Protein AF-A0RY78-F1 (afdb_monomer)

Sequence (150 aa):
MPDPVFRQLDIDIDGGMYPTPLITYTFAGNNILDDVDRHMDADCTTTCILEFRDEDHPLIDEIYGGIRLIMYNRIEDIEMLTVRNNNLIEFDNAWSSNLDCACLDEVLPGCHLTGTVPCAPGQSICVSNAWNHMMNTYNTNQGYSSTVKP

Secondary structure (DSSP, 8-state):
-PPPPEEEEHHHHH-EEEE-SS-EEEE-----EEEEEEEE-TTS-EEEEEEES----TTTHHHHHHHHHHHHS---EEEEEEEETTTEEEE---------SS-SS---TTTSS-EEEE--TT--EEE---SS----SS-S-TTS-EEEE-

pLDDT: mean 70.08, std 14.28, range [31.25, 88.06]

Nearest PDB structures (foldseek):
  8th5-assembly4_D  TM=5.187E-01  e=4.008E+00  Homo sapiens

Foldseek 3Di:
DPDAWEKEFCCQACWAWDDDPPDIFTWPHQQDFPDWDWDQDPQRKIKIKTKTQAQGERPQGVVVLVVCCVPPVHRIDIAMWICDPVQKIWGDQLDPDDPDDDPSDDDDDFFGDTDIDGHDVHQHFYQYHHRSGGGGRDPPVVVTDIDIDD

Mean predicted aligned error: 8.57 Å

Structure (mmCIF, N/CA/C/O backbone):
data_AF-A0RY78-F1
#
_entry.id   AF-A0RY78-F1
#
loop_
_atom_site.group_PDB
_atom_site.id
_atom_site.type_symbol
_atom_site.label_atom_id
_atom_site.label_alt_id
_atom_site.label_comp_id
_atom_site.label_asym_id
_atom_site.label_entity_id
_atom_site.label_seq_id
_atom_site.pdbx_PDB_ins_code
_atom_site.Cartn_x
_atom_site.Cartn_y
_atom_site.Cartn_z
_atom_site.occupancy
_atom_site.B_iso_or_equiv
_atom_site.auth_seq_id
_atom_site.auth_comp_id
_atom_site.auth_asym_id
_atom_site.auth_atom_id
_atom_site.pdbx_PDB_model_num
ATOM 1 N N . MET A 1 1 ? -17.478 -0.748 12.310 1.00 52.78 1 MET A N 1
ATOM 2 C CA . MET A 1 1 ? -17.327 0.547 11.606 1.00 52.78 1 MET A CA 1
ATOM 3 C C . MET A 1 1 ? -17.733 0.331 10.154 1.00 52.78 1 MET A C 1
ATOM 5 O O . MET A 1 1 ? -17.765 -0.830 9.771 1.00 52.78 1 MET A O 1
ATOM 9 N N . PRO A 1 2 ? -18.121 1.360 9.378 1.00 60.69 2 PRO A N 1
ATOM 10 C CA . PRO A 1 2 ? -18.230 1.187 7.930 1.00 60.69 2 PRO A CA 1
ATOM 11 C C . PRO A 1 2 ? -16.869 0.773 7.362 1.00 60.69 2 PRO A C 1
ATOM 13 O O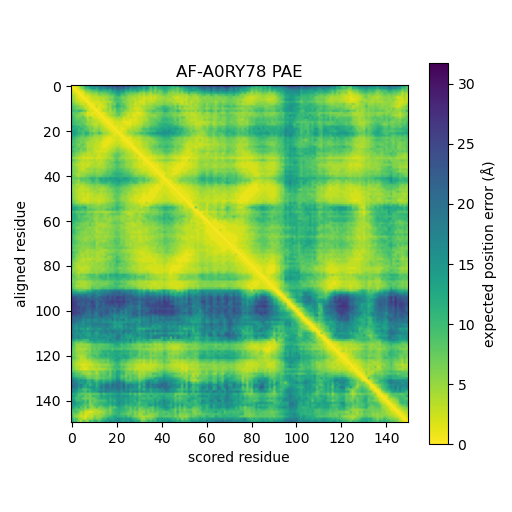 . PRO A 1 2 ? -15.840 1.215 7.883 1.00 60.69 2 PRO A O 1
ATOM 16 N N . ASP A 1 3 ? -16.882 -0.063 6.329 1.00 65.50 3 ASP A N 1
ATOM 17 C CA . ASP A 1 3 ? -15.661 -0.545 5.688 1.00 65.50 3 ASP A CA 1
ATOM 18 C C . ASP A 1 3 ? -14.868 0.637 5.105 1.00 65.50 3 ASP A C 1
ATOM 20 O O . ASP A 1 3 ? -15.465 1.547 4.509 1.00 65.50 3 ASP A O 1
ATOM 24 N N . PRO A 1 4 ? -13.539 0.683 5.304 1.00 72.06 4 PRO A N 1
ATOM 25 C CA . PRO A 1 4 ? -12.724 1.739 4.731 1.00 72.06 4 PRO A CA 1
ATOM 26 C C . PRO A 1 4 ? -12.713 1.619 3.206 1.00 72.06 4 PRO A C 1
ATOM 28 O O . PRO A 1 4 ? -12.570 0.532 2.652 1.00 72.06 4 PRO A O 1
ATOM 31 N N . VAL A 1 5 ? -12.835 2.762 2.533 1.00 81.69 5 VAL A N 1
ATOM 32 C CA . VAL A 1 5 ? -12.693 2.860 1.075 1.00 81.69 5 VAL A CA 1
ATOM 33 C C . VAL A 1 5 ? -11.224 3.064 0.741 1.00 81.69 5 VAL A C 1
ATOM 35 O O . VAL A 1 5 ? -10.604 3.975 1.295 1.00 81.69 5 VAL A O 1
ATOM 38 N N . PHE A 1 6 ? -10.688 2.290 -0.197 1.00 82.38 6 PHE A N 1
ATOM 39 C CA . PHE A 1 6 ? -9.299 2.416 -0.622 1.00 82.38 6 PHE A CA 1
ATOM 40 C C . PHE A 1 6 ? -9.164 3.374 -1.808 1.00 82.38 6 PHE A C 1
ATOM 42 O O . PHE A 1 6 ? -10.058 3.511 -2.648 1.00 82.38 6 PHE A O 1
ATOM 49 N N . ARG A 1 7 ? -8.046 4.096 -1.866 1.00 79.31 7 ARG A N 1
ATOM 50 C CA . ARG A 1 7 ? -7.691 4.968 -2.991 1.00 79.31 7 ARG A CA 1
ATOM 51 C C . ARG A 1 7 ? -6.259 4.705 -3.396 1.00 79.31 7 ARG A C 1
ATOM 53 O O . ARG A 1 7 ? -5.375 4.846 -2.562 1.00 79.31 7 ARG A O 1
ATOM 60 N N . GLN A 1 8 ? -6.051 4.387 -4.662 1.00 77.31 8 GLN A N 1
ATOM 61 C CA . GLN A 1 8 ? -4.730 4.143 -5.217 1.00 77.31 8 GLN A CA 1
AT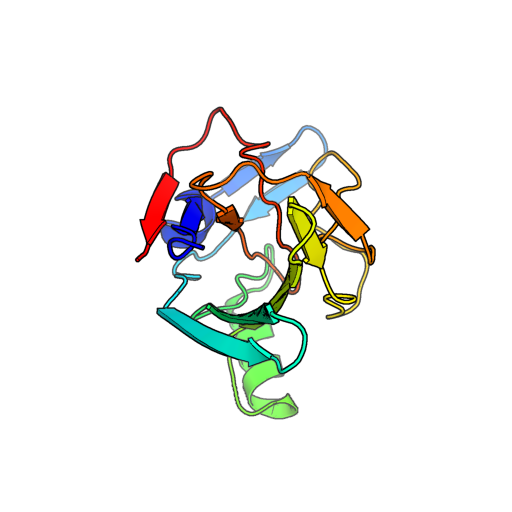OM 62 C C . GLN A 1 8 ? -4.294 5.299 -6.115 1.00 77.31 8 GLN A C 1
ATOM 64 O O . GLN A 1 8 ? -5.134 5.871 -6.807 1.00 77.31 8 GLN A O 1
ATOM 69 N N . LEU A 1 9 ? -3.010 5.658 -6.100 1.00 72.69 9 LEU A N 1
ATOM 70 C CA . LEU A 1 9 ? -2.465 6.678 -6.996 1.00 72.69 9 LEU A CA 1
ATOM 71 C C . LEU A 1 9 ? -2.365 6.158 -8.437 1.00 72.69 9 LEU A C 1
ATOM 73 O O . LEU A 1 9 ? -1.976 5.017 -8.662 1.00 72.69 9 LEU A O 1
ATOM 77 N N . ASP A 1 10 ? -2.686 7.006 -9.416 1.00 71.75 10 ASP A N 1
ATOM 78 C CA . ASP A 1 10 ? -2.717 6.582 -10.825 1.00 71.75 10 ASP A CA 1
ATOM 79 C C . ASP A 1 10 ? -1.312 6.384 -11.415 1.00 71.75 10 ASP A C 1
ATOM 81 O O . ASP A 1 10 ? -1.158 5.634 -12.367 1.00 71.75 10 ASP A O 1
ATOM 85 N N . ILE A 1 11 ? -0.274 6.991 -10.829 1.00 68.19 11 ILE A N 1
ATOM 86 C CA . ILE A 1 11 ? 1.134 6.740 -11.194 1.00 68.19 11 ILE A CA 1
ATOM 87 C C . ILE A 1 11 ? 1.494 5.252 -11.100 1.00 68.19 11 ILE A C 1
ATOM 89 O O . ILE A 1 11 ? 2.137 4.726 -12.004 1.00 68.19 11 ILE A O 1
ATOM 93 N N . ASP A 1 12 ? 1.018 4.579 -10.055 1.00 68.88 12 ASP A N 1
ATOM 94 C CA . ASP A 1 12 ? 1.268 3.153 -9.817 1.00 68.88 12 ASP A CA 1
ATOM 95 C C . ASP A 1 12 ? 0.482 2.276 -10.812 1.00 68.88 12 ASP A C 1
ATOM 97 O O . ASP A 1 12 ? 0.794 1.116 -11.050 1.00 68.88 12 ASP A O 1
ATOM 101 N N . ILE A 1 13 ? -0.585 2.822 -11.400 1.00 71.88 13 ILE A N 1
ATOM 102 C CA . ILE A 1 13 ? -1.450 2.109 -12.344 1.00 71.88 13 ILE A CA 1
ATOM 103 C C . ILE A 1 13 ? -0.953 2.309 -13.776 1.00 71.88 13 ILE A C 1
ATOM 105 O O . ILE A 1 13 ? -0.867 1.350 -14.539 1.00 71.88 13 ILE A O 1
ATOM 109 N N . ASP A 1 14 ? -0.637 3.547 -14.139 1.00 76.56 14 ASP A N 1
ATOM 110 C CA . ASP A 1 14 ? -0.357 3.955 -15.514 1.00 76.56 14 ASP A CA 1
ATOM 111 C C . ASP A 1 14 ? 1.134 3.845 -15.871 1.00 76.56 14 ASP A C 1
ATOM 113 O O . ASP A 1 14 ? 1.477 3.762 -17.055 1.00 76.56 14 ASP A O 1
ATOM 117 N N . GLY A 1 15 ? 2.018 3.834 -14.867 1.00 76.06 15 GLY A N 1
ATOM 118 C CA . GLY A 1 15 ? 3.464 3.827 -15.055 1.00 76.06 15 GLY A CA 1
ATOM 119 C C . GLY A 1 15 ? 3.997 5.118 -15.684 1.00 76.06 15 GLY A C 1
ATOM 120 O O . GLY A 1 15 ? 3.282 6.094 -15.921 1.00 76.06 15 GLY A O 1
ATOM 121 N N . GLY A 1 16 ? 5.297 5.136 -15.979 1.00 76.69 16 GLY A N 1
ATOM 122 C CA . GLY A 1 16 ? 5.952 6.255 -16.657 1.00 76.69 16 GLY A CA 1
ATOM 123 C C . GLY A 1 16 ? 7.183 6.793 -15.938 1.00 76.69 16 GLY A C 1
ATOM 124 O O . GLY A 1 16 ? 7.751 6.153 -15.057 1.00 76.69 16 GLY A O 1
ATOM 125 N N . MET A 1 17 ? 7.627 7.978 -16.365 1.00 77.75 17 MET A N 1
ATOM 126 C CA . MET A 1 17 ? 8.833 8.631 -15.852 1.00 77.75 17 MET A CA 1
ATOM 127 C C . MET A 1 17 ? 8.493 9.765 -14.891 1.00 77.75 17 MET A C 1
ATOM 129 O O . MET A 1 17 ? 7.782 10.704 -15.255 1.00 77.75 17 MET A O 1
ATOM 133 N N . TYR A 1 18 ? 9.099 9.726 -13.708 1.00 71.88 18 TYR A N 1
ATOM 134 C CA . TYR A 1 18 ? 8.843 10.665 -12.622 1.00 71.88 18 TYR A CA 1
ATOM 135 C C . TYR A 1 18 ? 10.159 11.295 -12.165 1.00 71.88 18 TYR A C 1
ATOM 137 O O . TYR A 1 18 ? 10.916 10.695 -11.394 1.00 71.88 18 TYR A O 1
ATOM 145 N N . PRO A 1 19 ? 10.490 12.487 -12.691 1.00 68.50 19 PRO A N 1
ATOM 146 C CA . PRO A 1 19 ? 11.720 13.174 -12.340 1.00 68.50 19 PRO A CA 1
ATOM 147 C C . PRO A 1 19 ? 11.616 13.806 -10.948 1.00 68.50 19 PRO A C 1
ATOM 149 O O . PRO A 1 19 ? 10.699 14.578 -10.672 1.00 68.50 19 PRO A O 1
ATOM 152 N N . THR A 1 20 ? 12.606 13.542 -10.100 1.00 65.25 20 THR A N 1
ATOM 153 C CA . THR A 1 20 ? 12.883 14.298 -8.872 1.00 65.25 20 THR A CA 1
ATOM 154 C C . THR A 1 20 ? 14.144 15.148 -9.069 1.00 65.25 20 THR A C 1
ATOM 156 O O . THR A 1 20 ? 14.842 15.006 -10.079 1.00 65.25 20 THR A O 1
ATOM 159 N N . PRO A 1 21 ? 14.496 16.041 -8.126 1.00 66.19 21 PRO A N 1
ATOM 160 C CA . PRO A 1 21 ? 15.732 16.820 -8.219 1.00 66.19 21 PRO A CA 1
ATOM 161 C C . PRO A 1 21 ? 17.024 15.984 -8.281 1.00 66.19 21 PRO A C 1
ATOM 163 O O . PRO A 1 21 ? 18.065 16.522 -8.658 1.00 66.19 21 PRO A O 1
ATOM 166 N N . LEU A 1 22 ? 16.980 14.704 -7.892 1.00 64.00 22 LEU A N 1
ATOM 167 C CA . LEU A 1 22 ? 18.159 13.842 -7.743 1.00 64.00 22 LEU A CA 1
ATOM 168 C C . LEU A 1 22 ? 18.216 12.696 -8.762 1.00 64.00 22 LEU A C 1
ATOM 170 O O . LEU A 1 22 ? 19.308 12.303 -9.169 1.00 64.00 22 LEU A O 1
ATOM 174 N N . ILE A 1 23 ? 17.069 12.154 -9.172 1.00 69.12 23 ILE A N 1
ATOM 175 C CA . ILE A 1 23 ? 16.977 10.977 -10.046 1.00 69.12 23 ILE A CA 1
ATOM 176 C C . ILE A 1 23 ? 15.657 11.002 -10.825 1.00 69.12 23 ILE A C 1
ATOM 178 O O . ILE A 1 23 ? 14.719 11.706 -10.467 1.00 69.12 23 ILE A O 1
ATOM 182 N N . THR A 1 24 ? 15.577 10.260 -11.926 1.00 74.75 24 THR A N 1
ATOM 183 C CA . THR A 1 24 ? 14.309 9.990 -12.615 1.00 74.75 24 THR A CA 1
ATOM 184 C C . THR A 1 24 ? 13.920 8.543 -12.374 1.00 74.75 24 THR A C 1
ATOM 186 O O . THR A 1 24 ? 14.661 7.644 -12.765 1.00 74.75 24 THR A O 1
ATOM 189 N N . TYR A 1 25 ? 12.773 8.335 -11.734 1.00 71.56 25 TYR A N 1
ATOM 190 C CA . TYR A 1 25 ? 12.197 7.007 -11.539 1.00 71.56 25 TYR A CA 1
ATOM 191 C C . TYR A 1 25 ? 11.402 6.601 -12.772 1.00 71.56 25 TYR A C 1
ATOM 193 O O . TYR A 1 25 ? 10.793 7.458 -13.415 1.00 71.56 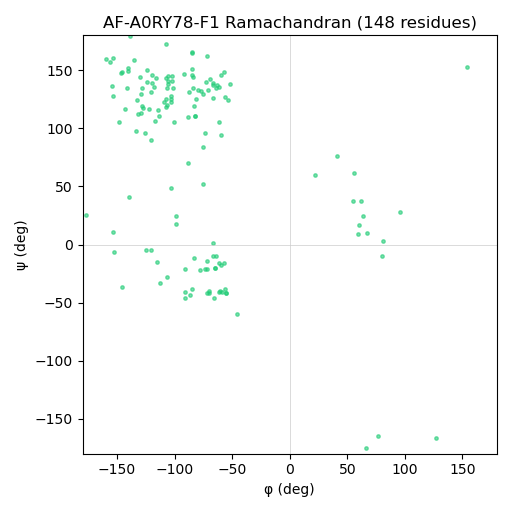25 TYR A O 1
ATOM 201 N N . THR A 1 26 ? 11.436 5.316 -13.119 1.00 75.19 26 THR A N 1
ATOM 202 C CA . THR A 1 26 ? 10.671 4.765 -14.240 1.00 75.19 26 THR A CA 1
ATOM 203 C C . THR A 1 26 ? 9.897 3.543 -13.776 1.00 75.19 26 THR A C 1
ATOM 205 O O . THR A 1 26 ? 10.502 2.528 -13.456 1.00 75.19 26 THR A O 1
ATOM 208 N N . PHE A 1 27 ? 8.574 3.642 -13.766 1.00 75.94 27 PHE A N 1
ATOM 209 C CA . PHE A 1 27 ? 7.680 2.538 -13.414 1.00 75.94 27 PHE A CA 1
ATOM 210 C C . PHE A 1 27 ? 7.080 1.938 -14.683 1.00 75.94 27 PHE A C 1
ATOM 212 O O . PHE A 1 27 ? 6.820 2.672 -15.647 1.00 75.94 27 PHE A O 1
ATOM 219 N N . ALA A 1 28 ? 6.873 0.624 -14.694 1.00 78.44 28 ALA A N 1
ATOM 220 C CA . ALA A 1 28 ? 6.181 -0.045 -15.790 1.00 78.44 28 ALA A CA 1
ATOM 221 C C . ALA A 1 28 ? 4.661 0.152 -15.688 1.00 78.44 28 ALA A C 1
ATOM 223 O O . ALA A 1 28 ? 3.967 0.099 -16.709 1.00 78.44 28 ALA A O 1
ATOM 224 N N . GLY A 1 29 ? 4.173 0.453 -14.482 1.00 76.88 29 GLY A N 1
ATOM 225 C CA . GLY A 1 29 ? 2.762 0.545 -14.160 1.00 76.88 29 GLY A CA 1
ATOM 226 C C . GLY A 1 29 ? 2.151 -0.842 -14.015 1.00 76.88 29 GLY A C 1
ATOM 227 O O . GLY A 1 29 ? 2.826 -1.865 -14.003 1.00 76.88 29 GLY A O 1
ATOM 228 N N . ASN A 1 30 ? 0.822 -0.893 -14.028 1.00 77.25 30 ASN A N 1
ATOM 229 C CA . ASN A 1 30 ? 0.026 -2.099 -13.792 1.00 77.25 30 ASN A CA 1
ATOM 230 C C . ASN A 1 30 ? 0.106 -2.658 -12.369 1.00 77.25 30 ASN A C 1
ATOM 232 O O . ASN A 1 30 ? -0.488 -3.715 -12.129 1.00 77.25 30 ASN A O 1
ATOM 236 N N . ASN A 1 31 ? 0.700 -1.939 -11.413 1.00 80.62 31 ASN A N 1
ATOM 237 C CA . ASN A 1 31 ? 0.698 -2.321 -10.007 1.00 80.62 31 ASN A CA 1
ATOM 238 C C . ASN A 1 31 ? -0.656 -2.071 -9.330 1.00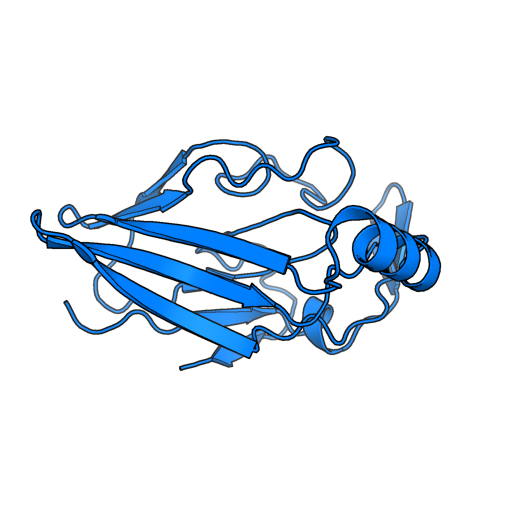 80.62 31 ASN A C 1
ATOM 240 O O . ASN A 1 31 ? -0.783 -1.390 -8.321 1.00 80.62 31 ASN A O 1
ATOM 244 N N . ILE A 1 32 ? -1.726 -2.579 -9.928 1.00 84.88 32 ILE A N 1
ATOM 245 C CA . ILE A 1 32 ? -3.106 -2.350 -9.515 1.00 84.88 32 ILE A CA 1
ATOM 246 C C . ILE A 1 32 ? -3.368 -3.088 -8.201 1.00 84.88 32 ILE A C 1
ATOM 248 O O . ILE A 1 32 ? -3.100 -4.283 -8.118 1.00 84.88 32 ILE A O 1
ATOM 252 N N . LEU A 1 33 ? -3.990 -2.413 -7.228 1.00 85.31 33 LEU A N 1
ATOM 253 C CA . LEU A 1 33 ? -4.639 -3.071 -6.093 1.00 85.31 33 LEU A CA 1
ATOM 254 C C . LEU A 1 33 ? -5.756 -3.972 -6.632 1.00 85.31 33 LEU A C 1
ATOM 256 O O . LEU A 1 33 ? -6.793 -3.474 -7.102 1.00 85.31 33 LEU A O 1
ATOM 260 N N . ASP A 1 34 ? -5.495 -5.275 -6.623 1.00 85.94 34 ASP A N 1
ATOM 261 C CA . ASP A 1 34 ? -6.354 -6.303 -7.204 1.00 85.94 34 ASP A CA 1
ATOM 262 C C . ASP A 1 34 ? -7.345 -6.845 -6.186 1.00 85.94 34 ASP A C 1
ATOM 264 O O . ASP A 1 34 ? -8.520 -7.020 -6.512 1.00 85.94 34 ASP A O 1
ATOM 268 N N . ASP A 1 35 ? -6.880 -7.057 -4.953 1.00 85.56 35 ASP A N 1
ATOM 269 C CA . ASP A 1 35 ? -7.702 -7.597 -3.878 1.00 85.56 35 ASP A CA 1
ATOM 270 C C . ASP A 1 35 ? -7.431 -6.924 -2.530 1.00 85.56 35 ASP A C 1
ATOM 272 O O . ASP A 1 35 ? -6.341 -6.418 -2.245 1.00 85.56 35 ASP A O 1
ATOM 276 N N . VAL A 1 36 ? -8.470 -6.919 -1.697 1.00 87.62 36 VAL A N 1
ATOM 277 C CA . VAL A 1 36 ? -8.404 -6.503 -0.299 1.00 87.62 36 VAL A CA 1
ATOM 278 C C . VAL A 1 36 ? -9.143 -7.536 0.544 1.00 87.62 36 VAL A C 1
ATOM 280 O O . VAL A 1 36 ? -10.369 -7.472 0.701 1.00 87.62 36 VAL A O 1
ATOM 283 N N . ASP A 1 37 ? -8.390 -8.453 1.140 1.00 87.50 37 ASP A N 1
ATOM 284 C CA . ASP A 1 37 ? -8.921 -9.431 2.082 1.00 87.50 37 ASP A CA 1
ATOM 285 C C . ASP A 1 37 ? -9.000 -8.822 3.488 1.00 87.50 37 ASP A C 1
ATOM 287 O O . ASP A 1 37 ? -8.096 -8.120 3.944 1.00 87.50 37 ASP A O 1
ATOM 291 N N . ARG A 1 38 ? -10.122 -9.037 4.174 1.00 87.25 38 ARG A N 1
ATOM 292 C CA . ARG A 1 38 ? -10.469 -8.337 5.418 1.00 87.25 38 ARG A CA 1
ATOM 293 C C . ARG A 1 38 ? -10.827 -9.344 6.497 1.00 87.25 38 ARG A C 1
ATOM 295 O O . ARG A 1 38 ? -11.827 -10.054 6.397 1.00 87.25 38 ARG A O 1
ATOM 302 N N . HIS A 1 39 ? -10.066 -9.320 7.582 1.00 88.06 39 HIS A N 1
ATOM 303 C CA . HIS A 1 39 ? -10.250 -10.193 8.735 1.00 88.06 39 HIS A CA 1
ATOM 304 C C . HIS A 1 39 ? -10.641 -9.357 9.943 1.00 88.06 39 HIS A C 1
ATOM 306 O O . HIS A 1 39 ? -9.879 -8.508 10.393 1.00 88.06 39 HIS A O 1
ATOM 312 N N . MET A 1 40 ? -11.853 -9.569 10.460 1.00 87.62 40 MET A N 1
ATOM 313 C CA . MET A 1 40 ? -12.264 -8.955 11.722 1.00 87.62 40 MET A CA 1
ATOM 314 C C . MET A 1 40 ? -11.751 -9.799 12.888 1.00 87.62 40 MET A C 1
ATOM 316 O O . MET A 1 40 ? -12.142 -10.960 13.039 1.00 87.62 40 MET A O 1
ATOM 320 N N . ASP A 1 41 ? -10.922 -9.196 13.730 1.00 85.75 41 ASP A N 1
ATOM 321 C CA . ASP A 1 41 ? -10.325 -9.860 14.883 1.00 85.75 41 ASP A CA 1
ATOM 322 C C . ASP A 1 41 ? -11.247 -9.836 16.109 1.00 85.75 41 ASP A C 1
ATOM 324 O O . ASP A 1 41 ? -12.222 -9.081 16.208 1.00 85.75 41 ASP A O 1
ATOM 328 N N . ALA A 1 42 ? -10.917 -10.675 17.094 1.00 84.56 42 ALA A N 1
ATOM 329 C CA . ALA A 1 42 ? -11.705 -10.849 18.314 1.00 84.56 42 ALA A CA 1
ATOM 330 C C . ALA A 1 42 ? -11.776 -9.591 19.209 1.00 84.56 42 ALA A C 1
ATOM 332 O O . ALA A 1 42 ? -12.675 -9.484 20.043 1.00 84.56 42 ALA A O 1
ATOM 333 N N . ASP A 1 43 ? -10.852 -8.644 19.052 1.00 85.56 43 ASP A N 1
ATOM 334 C CA . ASP A 1 43 ? -10.763 -7.379 19.792 1.00 85.56 43 ASP A CA 1
ATOM 335 C C . ASP A 1 43 ? -11.349 -6.177 19.021 1.00 85.56 43 ASP A C 1
ATOM 337 O O . ASP A 1 43 ? -11.139 -5.012 19.387 1.00 85.56 43 ASP A O 1
ATOM 341 N N . CYS A 1 44 ? -12.164 -6.459 17.998 1.00 82.50 44 CYS A N 1
ATOM 342 C CA . CYS A 1 44 ? -12.790 -5.470 17.123 1.00 82.50 44 CYS A CA 1
ATOM 343 C C . CYS A 1 44 ? -11.780 -4.647 16.307 1.00 82.50 44 CYS A C 1
ATOM 345 O O . CYS A 1 44 ? -12.105 -3.520 15.916 1.00 82.50 44 CYS A O 1
ATOM 347 N N . THR A 1 45 ? -10.578 -5.174 16.057 1.00 87.00 45 THR A N 1
ATOM 348 C CA . THR A 1 45 ? -9.715 -4.673 14.984 1.00 87.00 45 THR A CA 1
ATOM 349 C C . THR A 1 45 ? -10.080 -5.314 13.652 1.00 87.00 45 THR A C 1
ATOM 351 O O . THR A 1 45 ? -10.875 -6.255 13.574 1.00 87.00 45 THR A O 1
ATOM 354 N N . THR A 1 46 ? -9.578 -4.733 12.571 1.00 87.44 46 THR A N 1
ATOM 355 C CA . THR A 1 46 ? -9.716 -5.304 11.234 1.00 87.44 46 THR A CA 1
ATOM 356 C C . THR A 1 46 ? -8.362 -5.302 10.561 1.00 87.44 46 THR A C 1
ATOM 358 O O . THR A 1 46 ? -7.840 -4.228 10.258 1.00 87.44 46 THR A O 1
ATOM 361 N N . THR A 1 47 ? -7.806 -6.484 10.326 1.00 86.88 47 THR A N 1
ATOM 362 C CA . THR A 1 47 ? -6.629 -6.651 9.479 1.00 86.88 47 THR A CA 1
ATOM 363 C C . THR A 1 47 ? -7.065 -6.663 8.021 1.00 86.88 47 THR A C 1
ATOM 365 O O . THR A 1 47 ? -7.926 -7.446 7.620 1.00 86.88 47 THR A O 1
ATOM 368 N N . CYS A 1 48 ? -6.468 -5.783 7.229 1.00 85.56 48 CYS A N 1
ATOM 369 C CA . CYS A 1 48 ? -6.632 -5.734 5.787 1.00 85.56 48 CYS A CA 1
ATOM 370 C C . CYS A 1 48 ? -5.341 -6.244 5.147 1.00 85.56 48 CYS A C 1
ATOM 372 O O . CYS A 1 48 ? -4.271 -5.702 5.426 1.00 85.56 48 CYS A O 1
ATOM 374 N N . ILE A 1 49 ? -5.457 -7.253 4.291 1.00 85.12 49 ILE A N 1
ATOM 375 C CA . ILE A 1 49 ? -4.391 -7.754 3.426 1.00 85.12 49 ILE A CA 1
ATOM 376 C C . ILE A 1 49 ? -4.673 -7.214 2.029 1.00 85.12 49 ILE A C 1
ATOM 378 O O . ILE A 1 49 ? -5.761 -7.408 1.496 1.00 85.12 49 ILE A O 1
ATOM 382 N N . LEU A 1 50 ? -3.718 -6.487 1.473 1.00 83.12 50 LEU A N 1
ATOM 383 C CA . LEU A 1 50 ? -3.816 -5.810 0.193 1.00 83.12 50 LEU A CA 1
ATOM 384 C C . LEU A 1 50 ? -2.912 -6.536 -0.791 1.00 83.12 50 LEU A C 1
ATOM 386 O O . LEU A 1 50 ? -1.714 -6.652 -0.543 1.00 83.12 50 LEU A O 1
ATOM 390 N N . GLU A 1 51 ? -3.485 -7.009 -1.890 1.00 84.19 51 GLU A N 1
ATOM 391 C CA . GLU A 1 51 ? -2.741 -7.659 -2.963 1.00 84.19 51 GLU A CA 1
ATOM 392 C C . GLU A 1 51 ? -2.659 -6.722 -4.162 1.00 84.19 51 GLU A C 1
ATOM 394 O O . GLU A 1 51 ? -3.678 -6.304 -4.723 1.00 84.19 51 GLU A O 1
ATOM 399 N N . PHE A 1 52 ? -1.435 -6.387 -4.547 1.00 83.69 52 PHE A N 1
ATOM 400 C CA . PHE A 1 52 ? -1.156 -5.615 -5.739 1.00 83.69 52 PHE A CA 1
ATOM 401 C C . PHE A 1 52 ? -0.585 -6.519 -6.829 1.00 83.69 52 PHE A C 1
ATOM 403 O O . PHE A 1 52 ? 0.242 -7.385 -6.554 1.00 83.69 52 PHE A O 1
ATOM 410 N N . ARG A 1 53 ? -1.029 -6.327 -8.075 1.00 84.75 53 ARG A N 1
ATOM 411 C CA . ARG A 1 53 ? -0.693 -7.220 -9.200 1.00 84.75 53 ARG A CA 1
ATOM 412 C C . ARG A 1 53 ? 0.779 -7.256 -9.581 1.00 84.75 53 ARG A C 1
ATOM 414 O O . ARG A 1 53 ? 1.193 -8.190 -10.263 1.00 84.75 53 ARG A O 1
ATOM 421 N N . ASP A 1 54 ? 1.530 -6.240 -9.196 1.00 75.81 54 ASP A N 1
ATOM 422 C CA . ASP A 1 54 ? 2.93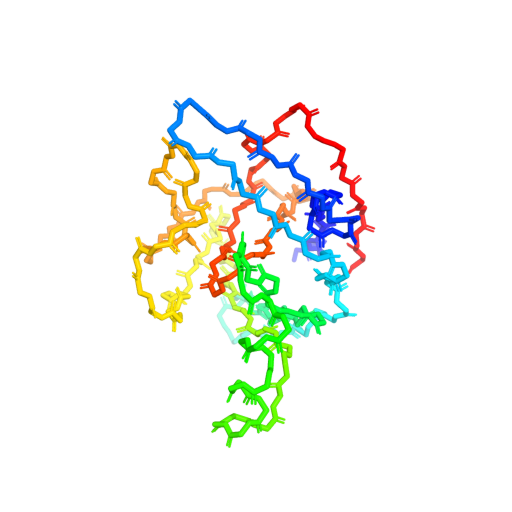9 -6.124 -9.518 1.00 75.81 54 ASP A CA 1
ATOM 423 C C . ASP A 1 54 ? 3.696 -5.606 -8.297 1.00 75.81 54 ASP A C 1
ATOM 425 O O . ASP A 1 54 ? 3.129 -5.366 -7.232 1.00 75.81 54 ASP A O 1
ATOM 429 N N . GLU A 1 55 ? 4.998 -5.455 -8.437 1.00 69.31 55 GLU A N 1
ATOM 430 C CA . GLU A 1 55 ? 5.812 -4.738 -7.479 1.00 69.31 55 GLU A CA 1
ATOM 431 C C . GLU A 1 55 ? 6.435 -3.475 -8.094 1.00 69.31 55 GLU A C 1
ATOM 433 O O . GLU A 1 55 ? 6.772 -2.565 -7.349 1.00 69.31 55 GLU A O 1
ATOM 438 N N . ASP A 1 56 ? 6.449 -3.316 -9.422 1.00 71.50 56 ASP A N 1
ATOM 439 C CA . ASP A 1 56 ? 6.766 -2.048 -10.100 1.00 71.50 56 ASP A CA 1
ATOM 440 C C . ASP A 1 56 ? 8.143 -1.476 -9.694 1.00 71.50 56 ASP A C 1
ATOM 442 O O . ASP A 1 56 ? 8.285 -0.385 -9.124 1.00 71.50 56 ASP A O 1
ATOM 446 N N . HIS A 1 57 ? 9.211 -2.231 -9.970 1.00 74.06 57 HIS A N 1
ATOM 447 C CA . HIS A 1 57 ? 10.563 -1.800 -9.614 1.00 74.06 57 HIS A CA 1
ATOM 448 C C . HIS A 1 57 ? 10.970 -0.565 -10.444 1.00 74.06 57 HIS A C 1
ATOM 450 O O . HIS A 1 57 ? 11.070 -0.656 -11.669 1.00 74.06 57 HIS A O 1
ATOM 456 N N . PRO A 1 58 ? 11.397 0.561 -9.833 1.00 66.50 58 PRO A N 1
ATOM 457 C CA . PRO A 1 58 ? 11.578 1.859 -10.499 1.00 66.50 58 PRO A CA 1
ATOM 458 C C . PRO A 1 58 ? 12.699 1.945 -11.548 1.00 66.50 58 PRO A C 1
ATOM 460 O O . PRO A 1 58 ? 12.997 3.034 -12.048 1.00 66.50 58 PRO A O 1
ATOM 463 N N . LEU A 1 59 ? 13.412 0.846 -11.799 1.00 67.75 59 LEU A N 1
ATOM 464 C CA . LEU A 1 59 ? 14.636 0.825 -12.603 1.00 67.75 59 LEU A CA 1
ATOM 465 C C . LEU A 1 59 ? 14.792 -0.465 -13.412 1.00 67.75 59 LEU A C 1
ATOM 467 O O . LEU A 1 59 ? 15.323 -0.416 -14.520 1.00 67.75 59 LEU A O 1
ATOM 471 N N . ILE A 1 60 ? 14.389 -1.615 -12.862 1.00 74.12 60 ILE A N 1
ATOM 472 C CA . ILE A 1 60 ? 14.618 -2.937 -13.467 1.00 74.12 60 ILE A CA 1
ATOM 473 C C . ILE A 1 60 ? 13.404 -3.865 -13.323 1.00 74.12 60 ILE A C 1
ATOM 475 O O . ILE A 1 60 ? 13.570 -5.054 -13.064 1.00 74.12 60 ILE A O 1
ATOM 479 N N . ASP A 1 61 ? 12.204 -3.322 -13.505 1.00 73.31 61 ASP A N 1
ATOM 480 C CA . ASP A 1 61 ? 10.926 -4.005 -13.276 1.00 73.31 61 ASP A CA 1
ATOM 481 C C . ASP A 1 61 ? 10.833 -5.425 -13.855 1.00 73.31 61 ASP A C 1
ATOM 483 O O . ASP A 1 61 ? 10.779 -6.400 -13.106 1.00 73.31 61 ASP A O 1
ATOM 487 N N . GLU A 1 62 ? 10.991 -5.579 -15.173 1.00 77.38 62 GLU A N 1
ATOM 488 C CA . GLU A 1 62 ? 10.917 -6.896 -15.825 1.00 77.38 62 GLU A CA 1
ATOM 489 C C . GLU A 1 62 ? 11.917 -7.918 -15.249 1.00 77.38 62 GLU A C 1
ATOM 491 O O . GLU A 1 62 ? 11.618 -9.109 -15.108 1.00 77.38 62 GLU A O 1
ATOM 496 N N . ILE A 1 63 ? 13.132 -7.465 -14.916 1.00 81.81 63 ILE A N 1
ATOM 497 C CA . ILE A 1 63 ? 14.176 -8.332 -14.353 1.00 81.81 63 ILE A CA 1
ATOM 498 C C . ILE A 1 63 ? 13.793 -8.731 -12.929 1.00 81.81 63 ILE A C 1
ATOM 500 O O . ILE A 1 63 ? 13.973 -9.888 -12.538 1.00 81.81 63 ILE A O 1
ATOM 504 N N . TYR A 1 64 ? 13.271 -7.785 -12.154 1.00 77.12 64 TYR A N 1
ATOM 505 C CA . TYR A 1 64 ? 12.914 -8.008 -10.767 1.00 77.12 64 TYR A CA 1
ATOM 506 C C . TYR A 1 64 ? 11.692 -8.921 -10.621 1.00 77.12 64 TYR A C 1
ATOM 508 O O . TYR A 1 64 ? 11.739 -9.860 -9.822 1.00 77.12 64 TYR A O 1
ATOM 516 N N . GLY A 1 65 ? 10.674 -8.766 -11.472 1.00 77.06 65 GLY A 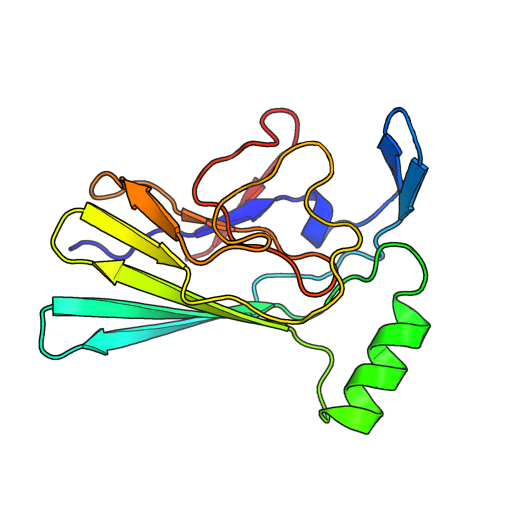N 1
ATOM 517 C CA . GLY A 1 65 ? 9.557 -9.710 -11.564 1.00 77.06 65 GLY A CA 1
ATOM 518 C C . GLY A 1 65 ? 10.035 -11.146 -11.820 1.00 77.06 65 GLY A C 1
ATOM 519 O O . GLY A 1 65 ? 9.611 -12.087 -11.147 1.00 77.06 65 GLY A O 1
ATOM 520 N N . GLY A 1 66 ? 11.023 -11.328 -12.706 1.00 80.62 66 GLY A N 1
ATOM 521 C CA . GLY A 1 66 ? 11.663 -12.629 -12.930 1.00 80.62 66 GLY A CA 1
ATOM 522 C C . GLY A 1 66 ? 12.351 -13.206 -11.683 1.00 80.62 66 GLY A C 1
ATOM 523 O O . GLY A 1 66 ? 12.252 -14.407 -11.417 1.00 80.62 66 GLY A O 1
ATOM 524 N N . ILE A 1 67 ? 13.020 -12.365 -10.888 1.00 81.00 67 ILE A N 1
ATOM 525 C CA . ILE A 1 67 ? 13.645 -12.771 -9.619 1.00 81.00 67 ILE A CA 1
ATOM 526 C C . ILE A 1 67 ? 12.576 -13.195 -8.601 1.00 81.00 67 ILE A C 1
ATOM 528 O O . ILE A 1 67 ? 12.715 -14.261 -7.993 1.00 81.00 67 ILE A O 1
ATOM 532 N N . ARG A 1 68 ? 11.496 -12.415 -8.441 1.00 77.62 68 ARG A N 1
ATOM 533 C CA . ARG A 1 68 ? 10.391 -12.737 -7.519 1.00 77.62 68 ARG A CA 1
ATOM 534 C C . ARG A 1 68 ? 9.704 -14.050 -7.901 1.00 77.62 68 ARG A C 1
ATOM 536 O O . ARG A 1 68 ? 9.481 -14.884 -7.024 1.00 77.62 68 ARG A O 1
ATOM 543 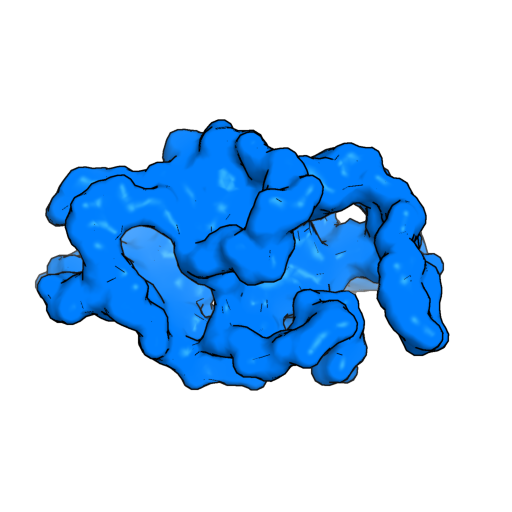N N . LEU A 1 69 ? 9.480 -14.307 -9.192 1.00 81.56 69 LEU A N 1
ATOM 544 C CA . LEU A 1 69 ? 8.935 -15.589 -9.659 1.00 81.56 69 LEU A CA 1
ATOM 545 C C . LEU A 1 69 ? 9.813 -16.775 -9.251 1.00 81.56 69 LEU A C 1
ATOM 547 O O . LEU A 1 69 ? 9.299 -17.805 -8.826 1.00 81.56 69 LEU A O 1
ATOM 551 N N . ILE A 1 70 ? 11.136 -16.640 -9.338 1.00 77.50 70 ILE A N 1
ATOM 552 C CA . ILE A 1 70 ? 12.065 -17.715 -8.962 1.00 77.50 70 ILE A CA 1
ATOM 553 C C . ILE A 1 70 ? 12.103 -17.917 -7.442 1.00 77.50 70 ILE A C 1
ATOM 555 O O . ILE A 1 70 ? 12.162 -19.054 -6.975 1.00 77.50 70 ILE A O 1
ATOM 559 N N . MET A 1 71 ? 12.106 -16.831 -6.668 1.00 76.31 71 MET A N 1
ATOM 560 C CA . MET A 1 71 ? 12.307 -16.888 -5.216 1.00 76.31 71 MET A CA 1
ATOM 561 C C . MET A 1 71 ? 11.022 -17.161 -4.432 1.00 76.31 71 MET A C 1
ATOM 563 O O . MET A 1 71 ? 11.050 -17.884 -3.438 1.00 76.31 71 MET A O 1
ATOM 567 N N . TYR A 1 72 ? 9.911 -16.580 -4.875 1.00 74.88 72 TYR A N 1
ATOM 568 C CA . TYR A 1 72 ? 8.645 -16.525 -4.144 1.00 74.88 72 TYR A CA 1
ATOM 569 C C . TYR A 1 72 ? 7.467 -17.096 -4.938 1.00 74.88 72 TYR A C 1
ATOM 571 O O . TYR A 1 72 ? 6.376 -17.210 -4.386 1.00 74.88 72 TYR A O 1
ATOM 579 N N . ASN A 1 73 ? 7.678 -17.480 -6.204 1.00 81.38 73 ASN A N 1
ATOM 580 C CA . ASN A 1 73 ? 6.633 -17.994 -7.094 1.00 81.38 73 ASN A CA 1
ATOM 581 C C . ASN A 1 73 ? 5.433 -17.036 -7.226 1.00 81.38 73 ASN A C 1
ATOM 583 O O . ASN A 1 73 ? 4.285 -17.475 -7.276 1.00 81.38 73 ASN A O 1
ATOM 587 N N . ARG A 1 74 ? 5.720 -15.731 -7.252 1.00 79.38 74 ARG A N 1
ATOM 588 C CA . ARG A 1 74 ? 4.759 -14.638 -7.447 1.00 79.38 74 ARG A CA 1
ATOM 589 C C . ARG A 1 74 ? 5.473 -13.404 -7.998 1.00 79.38 74 ARG A C 1
ATOM 591 O O . ARG A 1 74 ? 6.683 -13.289 -7.797 1.00 79.38 74 ARG A O 1
ATOM 598 N N . ILE A 1 75 ? 4.746 -12.509 -8.656 1.00 79.94 75 ILE A N 1
ATOM 599 C CA . ILE A 1 75 ? 5.211 -11.142 -8.976 1.00 79.94 75 ILE A CA 1
ATOM 600 C C . ILE A 1 75 ? 4.511 -10.105 -8.099 1.00 79.94 75 ILE A C 1
ATOM 602 O O . ILE A 1 75 ? 5.122 -9.108 -7.737 1.00 79.94 75 ILE A O 1
ATOM 606 N N . GLU A 1 76 ? 3.298 -10.435 -7.674 1.00 80.00 76 GLU A N 1
ATOM 607 C CA . GLU A 1 76 ? 2.392 -9.654 -6.854 1.00 80.00 76 GLU A CA 1
ATOM 608 C C . GLU A 1 76 ? 3.034 -9.254 -5.532 1.00 80.00 76 GLU A C 1
ATOM 610 O O . GLU A 1 76 ? 3.838 -10.004 -4.947 1.00 80.00 76 GLU A O 1
ATOM 615 N N . ASP A 1 77 ? 2.636 -8.091 -5.035 1.00 77.69 77 ASP A N 1
ATOM 616 C CA . ASP A 1 77 ? 2.980 -7.633 -3.703 1.00 77.69 77 ASP A CA 1
ATOM 617 C C . ASP A 1 77 ? 1.821 -7.800 -2.735 1.00 77.69 77 ASP A C 1
ATOM 619 O O . ASP A 1 77 ? 0.659 -7.601 -3.084 1.00 77.69 77 ASP A O 1
ATOM 623 N N . ILE A 1 78 ? 2.149 -8.200 -1.509 1.00 78.44 78 ILE A N 1
ATOM 624 C CA . ILE A 1 78 ? 1.153 -8.461 -0.474 1.00 78.44 78 ILE A CA 1
ATOM 625 C C . ILE A 1 78 ? 1.530 -7.665 0.754 1.00 78.44 78 ILE A C 1
ATOM 627 O O . ILE A 1 78 ? 2.562 -7.919 1.375 1.00 78.44 78 ILE A O 1
ATOM 631 N N . GLU A 1 79 ? 0.642 -6.758 1.116 1.00 77.00 79 GLU A N 1
ATOM 632 C CA . GLU A 1 79 ? 0.858 -5.764 2.148 1.00 77.00 79 GLU A CA 1
ATOM 633 C C . GLU A 1 79 ? -0.241 -5.866 3.212 1.00 77.00 79 GLU A C 1
ATOM 635 O O . GLU A 1 79 ? -1.363 -6.276 2.914 1.00 77.00 79 GLU A O 1
ATOM 640 N N . MET A 1 80 ? 0.048 -5.516 4.472 1.00 79.38 80 MET A N 1
ATOM 641 C CA . MET A 1 80 ? -0.959 -5.560 5.543 1.00 79.38 80 MET A CA 1
ATOM 642 C C . MET A 1 80 ? -1.055 -4.283 6.387 1.00 79.38 80 MET A C 1
ATOM 644 O O . MET A 1 80 ? -0.058 -3.635 6.704 1.00 79.38 80 MET A O 1
ATOM 648 N N . LEU A 1 81 ? -2.279 -3.952 6.800 1.00 81.19 81 LEU A N 1
ATOM 649 C CA . LEU A 1 81 ? -2.558 -2.946 7.826 1.00 81.19 81 LEU A CA 1
ATOM 650 C C . LEU A 1 81 ? -3.609 -3.452 8.803 1.00 81.19 81 LEU A C 1
ATOM 652 O O . LEU A 1 81 ? -4.426 -4.307 8.467 1.00 81.19 81 LEU A O 1
ATOM 656 N N . THR A 1 82 ? -3.639 -2.853 9.986 1.00 86.00 82 THR A N 1
ATOM 657 C CA . THR A 1 82 ? -4.631 -3.147 11.015 1.00 86.00 82 THR A CA 1
ATOM 658 C C . THR A 1 82 ? -5.377 -1.871 11.396 1.00 86.00 82 THR A C 1
ATOM 660 O O . THR A 1 82 ? -4.811 -0.915 11.929 1.00 86.00 82 THR A O 1
ATOM 663 N N . VAL A 1 83 ? -6.685 -1.838 11.139 1.00 86.38 83 VAL A N 1
ATOM 664 C CA . VAL A 1 83 ? -7.582 -0.772 11.601 1.00 86.38 83 VAL A CA 1
ATOM 665 C C . VAL A 1 83 ? -7.982 -1.071 13.041 1.00 86.38 83 VAL A C 1
ATOM 667 O O . VAL A 1 83 ? -8.730 -2.009 13.320 1.00 86.38 83 VAL A O 1
ATOM 670 N N . ARG A 1 84 ? -7.486 -0.263 13.977 1.00 86.50 84 ARG A N 1
ATOM 671 C CA . ARG A 1 84 ? -7.750 -0.408 15.407 1.00 86.50 84 ARG A CA 1
ATOM 672 C C . ARG A 1 84 ? -9.054 0.279 15.821 1.00 86.50 84 ARG A C 1
ATOM 674 O O . ARG A 1 84 ? -9.464 1.305 15.277 1.00 86.50 84 ARG A O 1
ATOM 681 N N . ASN A 1 85 ? -9.680 -0.248 16.871 1.00 83.44 85 ASN A N 1
ATOM 682 C C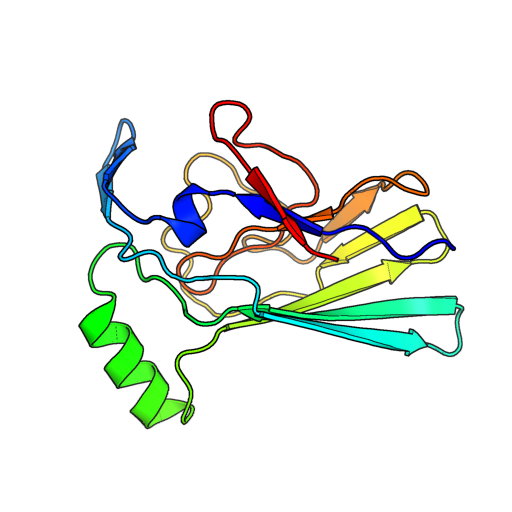A . ASN A 1 85 ? -10.946 0.256 17.421 1.00 83.44 85 ASN A CA 1
ATOM 683 C C . ASN A 1 85 ? -10.860 1.665 18.058 1.00 83.44 85 ASN A C 1
ATOM 685 O O . ASN A 1 85 ? -11.888 2.271 18.359 1.00 83.44 85 ASN A O 1
ATOM 689 N N . ASN A 1 86 ? -9.650 2.200 18.241 1.00 83.88 86 ASN A N 1
ATOM 690 C CA . ASN A 1 86 ? -9.371 3.525 18.789 1.00 83.88 86 ASN A CA 1
ATOM 691 C C . ASN A 1 86 ? -9.087 4.579 17.705 1.00 83.88 86 ASN A C 1
ATOM 693 O O . ASN A 1 86 ? -8.445 5.587 18.001 1.00 83.88 86 ASN A O 1
ATOM 697 N N . ASN A 1 87 ? -9.587 4.366 16.480 1.00 81.69 87 ASN A N 1
ATOM 698 C CA . ASN A 1 87 ? -9.414 5.273 15.340 1.00 81.69 87 ASN A CA 1
ATOM 699 C C . ASN A 1 87 ? -7.940 5.449 14.935 1.00 81.69 87 ASN A C 1
ATOM 701 O O . ASN A 1 87 ? -7.504 6.546 14.580 1.00 81.69 87 ASN A O 1
ATOM 705 N N . LEU A 1 88 ? -7.169 4.365 15.021 1.00 84.50 88 LEU A N 1
ATOM 706 C CA . LEU A 1 88 ? -5.804 4.300 14.515 1.00 84.50 88 LEU A CA 1
ATOM 707 C C . LEU A 1 88 ? -5.729 3.266 13.401 1.00 84.50 88 LEU A C 1
ATOM 709 O O . LEU A 1 88 ? -6.351 2.212 13.484 1.00 84.50 88 LEU A O 1
ATOM 713 N N . ILE A 1 89 ? -4.927 3.554 12.389 1.00 80.50 89 ILE A N 1
ATOM 714 C CA . ILE A 1 89 ? -4.450 2.555 11.441 1.00 80.50 89 ILE A CA 1
ATOM 715 C C . ILE A 1 89 ? -3.014 2.261 11.821 1.00 80.50 89 ILE A C 1
ATOM 717 O O . ILE A 1 89 ? -2.206 3.179 11.952 1.00 80.50 89 ILE A O 1
ATOM 721 N N . GLU A 1 90 ? -2.725 0.994 12.047 1.00 80.62 90 GLU A N 1
ATOM 722 C CA . GLU A 1 90 ? -1.384 0.491 12.259 1.00 80.62 90 GLU A CA 1
ATOM 723 C C . GLU A 1 90 ? -0.881 -0.169 10.988 1.00 80.62 90 GLU A C 1
ATOM 725 O O . GLU A 1 90 ? -1.585 -0.957 10.360 1.00 80.62 90 GLU A O 1
ATOM 730 N N . PHE A 1 91 ? 0.356 0.148 10.646 1.00 73.81 91 PHE A N 1
ATOM 731 C CA . PHE A 1 91 ? 1.095 -0.543 9.608 1.00 73.81 91 PHE A CA 1
ATOM 732 C C . PHE A 1 91 ? 2.034 -1.521 10.303 1.00 73.81 91 PHE A C 1
ATOM 734 O O . PHE A 1 91 ? 3.016 -1.108 10.934 1.00 73.81 91 PHE A O 1
ATOM 741 N N . ASP A 1 92 ? 1.695 -2.806 10.241 1.00 60.31 92 ASP A N 1
ATOM 742 C CA . ASP A 1 92 ? 2.483 -3.873 10.845 1.00 60.31 92 ASP A CA 1
ATOM 743 C C . ASP A 1 92 ? 3.734 -4.079 10.009 1.00 60.31 92 ASP A C 1
ATOM 745 O O . ASP A 1 92 ? 3.668 -4.764 9.001 1.00 60.31 92 ASP A O 1
ATOM 749 N N . ASN A 1 93 ? 4.843 -3.444 10.413 1.00 51.66 93 ASN A N 1
ATOM 750 C CA . ASN A 1 93 ? 6.197 -3.607 9.869 1.00 51.66 93 ASN A CA 1
ATOM 751 C C . ASN A 1 93 ? 6.219 -4.179 8.439 1.00 51.66 93 ASN A C 1
ATOM 753 O O . ASN A 1 93 ? 6.745 -5.275 8.240 1.00 51.66 93 ASN A O 1
ATOM 757 N N . ALA A 1 94 ? 5.594 -3.466 7.494 1.00 47.47 94 ALA A N 1
ATOM 758 C CA . ALA A 1 94 ? 5.582 -3.804 6.079 1.00 47.47 94 ALA A CA 1
ATOM 759 C C . ALA A 1 94 ? 7.046 -3.801 5.624 1.00 47.47 94 ALA A C 1
ATOM 761 O O . ALA A 1 94 ? 7.679 -2.757 5.464 1.00 47.47 94 ALA A O 1
ATOM 762 N N . TRP A 1 95 ? 7.645 -4.989 5.655 1.00 38.16 95 TRP A N 1
ATOM 763 C CA . TRP A 1 95 ? 9.069 -5.242 5.503 1.00 38.16 95 TRP A CA 1
ATOM 764 C C . TRP A 1 95 ? 9.227 -6.159 4.300 1.00 38.16 95 TRP A C 1
ATOM 766 O O . TRP A 1 95 ? 9.293 -7.382 4.430 1.00 38.16 95 TRP A O 1
ATOM 776 N N . SER A 1 96 ? 9.385 -5.563 3.132 1.00 34.66 96 SER A N 1
ATOM 777 C CA . SER A 1 96 ? 10.235 -6.130 2.097 1.00 34.66 96 SER A CA 1
ATOM 778 C C . SER A 1 96 ? 11.414 -5.167 1.915 1.00 34.66 96 SER A C 1
ATOM 780 O O . SER A 1 96 ? 11.315 -3.981 1.628 1.00 34.66 96 SER A O 1
ATOM 782 N N . SER A 1 97 ? 12.574 -5.648 2.341 1.00 31.25 97 SER A N 1
ATOM 783 C CA . SER A 1 97 ? 13.771 -4.871 2.649 1.00 31.25 97 SER A CA 1
ATOM 784 C C . SER A 1 97 ? 14.539 -4.418 1.405 1.00 31.25 97 SER A C 1
ATOM 786 O O . SER A 1 97 ? 14.880 -5.282 0.597 1.00 31.25 97 SER A O 1
ATOM 788 N N . ASN A 1 98 ? 14.920 -3.129 1.336 1.00 33.47 98 ASN A N 1
ATOM 789 C CA . ASN A 1 98 ? 16.306 -2.654 1.099 1.00 33.47 98 ASN A CA 1
ATOM 790 C C . ASN A 1 98 ? 16.520 -1.117 1.128 1.00 33.47 98 ASN A C 1
ATOM 792 O O . ASN A 1 98 ? 17.515 -0.651 0.591 1.00 33.47 98 ASN A O 1
ATOM 796 N N . LEU A 1 99 ? 15.689 -0.325 1.825 1.00 36.28 99 LEU A N 1
ATOM 797 C CA . LEU A 1 99 ? 15.922 1.122 2.066 1.00 36.28 99 LEU A CA 1
ATOM 798 C C . LEU A 1 99 ? 16.053 2.006 0.811 1.00 36.28 99 LEU A C 1
ATOM 800 O O . LEU A 1 99 ? 16.366 3.189 0.938 1.00 36.28 99 LEU A O 1
ATOM 804 N N . ASP A 1 100 ? 15.779 1.474 -0.372 1.00 34.09 100 ASP A N 1
ATOM 805 C CA . ASP A 1 100 ? 15.998 2.175 -1.622 1.00 34.09 100 ASP A CA 1
ATOM 806 C C . ASP A 1 100 ? 14.636 2.359 -2.312 1.00 34.09 100 ASP A C 1
ATOM 808 O O . ASP A 1 100 ? 14.061 1.435 -2.860 1.00 34.09 100 ASP A O 1
ATOM 812 N N . CYS A 1 101 ? 14.133 3.598 -2.278 1.00 44.94 101 CYS A N 1
ATOM 813 C CA . CYS A 1 101 ? 13.368 4.222 -3.371 1.00 44.94 101 CYS A CA 1
ATOM 814 C C . CYS A 1 101 ? 11.817 4.240 -3.440 1.00 44.94 101 CYS A C 1
ATOM 816 O O . CYS A 1 101 ? 11.322 4.485 -4.537 1.00 44.94 101 CYS A O 1
ATOM 818 N N . ALA A 1 102 ? 11.037 4.209 -2.349 1.00 38.22 102 ALA A N 1
ATOM 819 C CA . ALA A 1 102 ? 9.631 4.709 -2.421 1.00 38.22 102 ALA A CA 1
ATOM 820 C C . ALA A 1 102 ? 9.278 5.865 -1.475 1.00 38.22 102 ALA A C 1
ATOM 822 O O . ALA A 1 102 ? 8.218 6.482 -1.570 1.00 38.22 102 ALA A O 1
ATOM 823 N N . CYS A 1 103 ? 10.204 6.260 -0.614 1.00 44.50 103 CYS A N 1
ATOM 824 C CA . CYS A 1 103 ? 10.116 7.506 0.130 1.00 44.50 103 CYS A CA 1
ATOM 825 C C . CYS A 1 103 ? 10.754 8.624 -0.715 1.00 44.50 103 CYS A C 1
ATOM 827 O O . CYS A 1 103 ? 11.857 9.073 -0.413 1.00 44.50 103 CYS A O 1
ATOM 829 N N . LEU A 1 104 ? 10.114 9.025 -1.824 1.00 43.22 104 LEU A N 1
ATOM 830 C CA . LEU A 1 104 ? 10.762 9.908 -2.806 1.00 43.22 104 LEU A CA 1
ATOM 831 C C . LEU A 1 104 ? 11.165 11.286 -2.271 1.00 43.22 104 LEU A C 1
ATOM 833 O O . LEU A 1 104 ? 12.026 11.892 -2.894 1.00 43.22 104 LEU A O 1
ATOM 837 N N . ASP A 1 105 ? 10.648 11.724 -1.115 1.00 41.50 105 ASP A N 1
ATOM 838 C CA . ASP A 1 105 ? 11.129 12.928 -0.416 1.00 41.50 105 ASP A CA 1
ATOM 839 C C . ASP A 1 105 ? 10.929 12.922 1.126 1.00 41.50 105 ASP A C 1
ATOM 841 O O . ASP A 1 105 ? 11.421 13.828 1.802 1.00 41.50 105 ASP A O 1
ATOM 845 N N . GLU A 1 106 ? 10.247 11.933 1.734 1.00 46.22 106 GLU A N 1
ATOM 846 C CA . GLU A 1 106 ? 9.918 11.944 3.177 1.00 46.22 106 GLU A CA 1
ATOM 847 C C . GLU A 1 106 ? 9.906 10.550 3.824 1.00 46.22 106 GLU A C 1
ATOM 849 O O . GLU A 1 106 ? 9.509 9.572 3.202 1.00 46.22 106 GLU A O 1
ATOM 854 N N . VAL A 1 107 ? 10.280 10.464 5.109 1.00 50.38 107 VAL A N 1
ATOM 855 C CA . VAL A 1 107 ? 10.145 9.248 5.933 1.00 50.38 107 VAL A CA 1
ATOM 856 C C . VAL A 1 107 ? 8.718 9.167 6.477 1.00 50.38 107 VAL A C 1
ATOM 858 O O . VAL A 1 107 ? 8.349 9.949 7.354 1.00 50.38 107 VAL A O 1
ATOM 861 N N . LEU A 1 108 ? 7.927 8.209 5.990 1.00 51.91 108 LEU A N 1
ATOM 862 C CA . LEU A 1 108 ? 6.517 8.050 6.360 1.00 51.91 108 LEU A CA 1
ATOM 863 C C . LEU A 1 108 ? 6.240 6.678 7.013 1.00 51.91 108 LEU A C 1
ATOM 865 O O . LEU A 1 108 ? 6.870 5.680 6.640 1.00 51.91 108 LEU A O 1
ATOM 869 N N . PRO A 1 109 ? 5.308 6.596 7.988 1.00 48.06 109 PRO A N 1
ATOM 870 C CA . PRO A 1 109 ? 4.779 5.322 8.481 1.00 48.06 109 PRO A CA 1
ATOM 871 C C . PRO A 1 109 ? 4.290 4.450 7.323 1.00 48.06 109 PRO A C 1
ATOM 873 O O . PRO A 1 109 ? 3.685 4.981 6.398 1.00 48.06 109 PRO A O 1
ATOM 876 N N . GLY A 1 110 ? 4.575 3.147 7.363 1.00 50.31 110 GLY A N 1
ATOM 877 C CA . GLY A 1 110 ? 4.226 2.220 6.280 1.00 50.31 110 GLY A CA 1
ATOM 878 C C . GLY A 1 110 ? 5.177 2.224 5.074 1.00 50.31 110 GLY A C 1
ATOM 879 O O . GLY A 1 110 ? 5.073 1.324 4.258 1.00 50.31 110 GLY A O 1
ATOM 880 N N . CYS A 1 111 ? 6.128 3.166 4.967 1.00 49.38 111 CYS A N 1
ATOM 881 C CA . CYS A 1 111 ? 7.205 3.129 3.961 1.00 49.38 111 CYS A CA 1
ATOM 882 C C . CYS A 1 111 ? 8.411 2.314 4.466 1.00 49.38 111 CYS A C 1
ATOM 884 O O . CYS A 1 111 ? 8.948 1.494 3.739 1.00 49.38 111 CYS A O 1
ATOM 886 N N . HIS A 1 112 ? 8.818 2.497 5.733 1.00 48.38 112 HIS A N 1
ATOM 887 C CA . HIS A 1 112 ? 9.985 1.812 6.331 1.00 48.38 112 HIS A CA 1
ATOM 888 C C . HIS A 1 112 ? 9.905 1.654 7.864 1.00 48.38 112 HIS A C 1
ATOM 890 O O . HIS A 1 112 ? 10.904 1.358 8.522 1.00 48.38 112 HIS A O 1
ATOM 896 N N . LEU A 1 113 ? 8.744 1.930 8.462 1.00 48.34 113 LEU A N 1
ATOM 897 C CA . LEU A 1 113 ? 8.559 1.982 9.911 1.00 48.34 113 LEU A CA 1
ATOM 898 C C . LEU A 1 113 ? 7.208 1.380 10.285 1.00 48.34 113 LEU A C 1
ATOM 900 O O . LEU A 1 113 ? 6.186 1.769 9.710 1.00 48.34 113 LEU A O 1
ATOM 904 N N . THR A 1 114 ? 7.194 0.531 11.317 1.00 60.91 114 THR A N 1
ATOM 905 C CA . THR A 1 114 ? 5.974 0.309 12.096 1.00 60.91 114 THR A CA 1
ATOM 906 C C . THR A 1 114 ? 5.504 1.656 12.619 1.00 60.91 114 THR A C 1
ATOM 908 O O . THR A 1 114 ? 6.265 2.395 13.253 1.00 60.91 114 THR A O 1
ATOM 911 N N . GLY A 1 115 ? 4.250 1.988 12.361 1.00 66.69 115 GLY A N 1
ATOM 912 C CA . GLY A 1 115 ? 3.698 3.250 12.807 1.00 66.69 115 GLY A CA 1
ATOM 913 C C . GLY A 1 115 ? 2.189 3.221 12.847 1.00 66.69 115 GLY A C 1
ATOM 914 O O . GLY A 1 115 ? 1.539 2.394 12.211 1.00 66.69 115 GLY A O 1
ATOM 915 N N . THR A 1 116 ? 1.645 4.150 13.620 1.00 74.62 116 THR A N 1
ATOM 916 C CA . THR A 1 116 ? 0.207 4.345 13.739 1.00 74.62 116 THR A CA 1
ATOM 917 C C . THR A 1 116 ? -0.159 5.733 13.260 1.00 74.62 116 THR A C 1
ATOM 919 O O . THR A 1 116 ? 0.472 6.711 13.670 1.00 74.62 116 THR A O 1
ATOM 922 N N . VAL A 1 117 ? -1.213 5.829 12.467 1.00 75.44 117 VAL A N 1
ATOM 923 C CA . VAL A 1 117 ? -1.772 7.100 12.007 1.00 75.44 117 VAL A CA 1
ATOM 924 C C . VAL A 1 117 ? -3.219 7.231 12.478 1.00 75.44 117 VAL A C 1
ATOM 926 O O . VAL A 1 117 ? -3.962 6.247 12.444 1.00 75.44 117 VAL A O 1
ATOM 929 N N . PRO A 1 118 ? -3.654 8.416 12.939 1.00 79.19 118 PRO A N 1
ATOM 930 C CA . PRO A 1 118 ? -5.063 8.650 13.225 1.00 79.19 118 PRO A CA 1
ATOM 931 C C . PRO A 1 118 ? -5.910 8.538 11.955 1.00 79.19 118 PRO A C 1
ATOM 933 O O . PRO A 1 118 ? -5.553 9.103 10.920 1.00 79.19 118 PRO A O 1
ATOM 936 N N . CYS A 1 119 ? -7.063 7.883 12.051 1.00 76.75 119 CYS A N 1
ATOM 937 C CA . CYS A 1 119 ? -8.058 7.827 10.985 1.00 76.75 119 CYS A CA 1
ATOM 938 C C . CYS A 1 119 ? -9.415 8.331 11.486 1.00 76.75 119 CYS A C 1
ATOM 940 O O . CYS A 1 119 ? -9.821 8.062 12.613 1.00 76.75 119 CYS A O 1
ATOM 942 N N . ALA A 1 120 ? -10.142 9.091 10.670 1.00 75.38 120 ALA A N 1
ATOM 943 C CA . ALA A 1 120 ? -11.535 9.409 10.976 1.00 75.38 120 ALA A CA 1
ATOM 944 C C . ALA A 1 120 ? -12.461 8.284 10.471 1.00 75.38 120 ALA A C 1
ATOM 946 O O . ALA A 1 120 ? -12.201 7.722 9.403 1.00 75.38 120 ALA A O 1
ATOM 947 N N . PRO A 1 121 ? -13.575 7.971 11.161 1.00 71.88 121 PRO A N 1
ATOM 948 C CA . PRO A 1 121 ? -14.57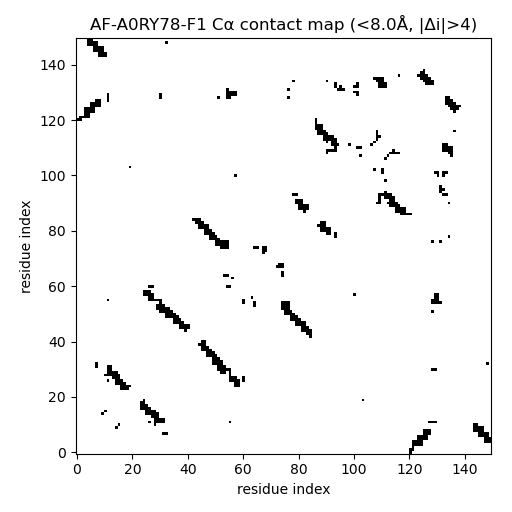2 7.047 10.630 1.00 71.88 121 PRO A CA 1
ATOM 949 C C . PRO A 1 121 ? -15.043 7.475 9.231 1.00 71.88 121 PRO A C 1
ATOM 951 O O . PRO A 1 121 ? -15.509 8.599 9.046 1.00 71.88 121 PRO A O 1
ATOM 954 N N . GLY A 1 122 ? -14.920 6.579 8.248 1.00 72.31 122 GLY A N 1
ATOM 955 C CA . GLY A 1 122 ? -15.280 6.844 6.849 1.00 72.31 122 GLY A CA 1
ATOM 956 C C . GLY A 1 122 ? -14.224 7.599 6.029 1.00 72.31 122 GLY A C 1
ATOM 957 O O . GLY A 1 122 ? -14.471 7.896 4.861 1.00 72.31 122 GLY A O 1
ATOM 958 N N . GLN A 1 123 ? -13.054 7.905 6.600 1.00 77.44 123 GLN A N 1
ATOM 959 C CA . GLN A 1 123 ? -11.911 8.397 5.833 1.00 77.44 123 GLN A CA 1
ATOM 960 C C . GLN A 1 123 ? -11.437 7.313 4.857 1.00 77.44 123 GLN A C 1
ATOM 962 O O . GLN A 1 123 ? -11.304 6.149 5.233 1.00 77.44 123 GLN A O 1
ATOM 967 N N . SER A 1 124 ? -11.170 7.697 3.607 1.00 77.69 124 SER A N 1
ATOM 968 C CA . SER A 1 124 ? -10.524 6.791 2.657 1.00 77.69 124 SER A CA 1
ATOM 969 C C . SER A 1 124 ? -9.088 6.501 3.087 1.00 77.69 124 SER A C 1
ATOM 971 O O . SER A 1 124 ? -8.364 7.413 3.486 1.00 77.69 124 SER A O 1
ATOM 973 N N . ILE A 1 125 ? -8.671 5.248 2.949 1.00 78.62 125 ILE A N 1
ATOM 974 C CA . ILE A 1 125 ? -7.281 4.841 3.110 1.00 78.62 125 ILE A CA 1
ATOM 975 C C . ILE A 1 125 ? -6.618 5.000 1.746 1.00 78.62 125 ILE A C 1
ATOM 977 O O . ILE A 1 125 ? -6.939 4.276 0.804 1.00 78.62 125 ILE A O 1
ATOM 981 N N . CYS A 1 126 ? -5.734 5.985 1.617 1.00 74.62 126 CYS A N 1
ATOM 982 C CA . CYS A 1 126 ? -4.848 6.027 0.465 1.00 74.62 126 CYS A CA 1
ATOM 983 C C . CYS A 1 126 ? -3.833 4.879 0.567 1.00 74.62 126 CYS A C 1
ATOM 985 O O . CYS A 1 126 ? -3.406 4.506 1.660 1.00 74.62 126 CYS A O 1
ATOM 987 N N . VAL A 1 127 ? -3.504 4.282 -0.568 1.00 74.06 127 VAL A N 1
ATOM 988 C CA . VAL A 1 127 ? -2.503 3.229 -0.700 1.00 74.06 127 VAL A CA 1
ATOM 989 C C . VAL A 1 127 ? -1.726 3.471 -1.979 1.00 74.06 127 VAL A C 1
ATOM 991 O O . VAL A 1 127 ? -2.244 4.042 -2.938 1.00 74.06 127 VAL A O 1
ATOM 994 N N . SER A 1 128 ? -0.470 3.078 -1.967 1.00 68.56 128 SER A N 1
ATOM 995 C CA . SER A 1 128 ? 0.432 3.167 -3.102 1.00 68.56 128 SER A CA 1
ATOM 996 C C . SER A 1 128 ? 1.457 2.086 -2.888 1.00 68.56 128 SER A C 1
ATOM 998 O O . SER A 1 128 ? 1.891 1.928 -1.755 1.00 68.56 128 SER A O 1
ATOM 1000 N N . ASN A 1 129 ? 1.793 1.345 -3.930 1.00 70.88 129 ASN A N 1
ATOM 1001 C CA . ASN A 1 129 ? 2.841 0.355 -3.842 1.00 70.88 129 ASN A CA 1
ATOM 1002 C C . ASN A 1 129 ? 3.809 0.581 -4.995 1.00 70.88 129 ASN A C 1
ATOM 1004 O O . ASN A 1 129 ? 3.390 0.724 -6.142 1.00 70.88 129 ASN A O 1
ATOM 1008 N N . ALA A 1 130 ? 5.093 0.646 -4.681 1.00 62.72 130 ALA A N 1
ATOM 1009 C CA . ALA A 1 130 ? 6.160 0.661 -5.662 1.00 62.72 130 ALA A CA 1
ATOM 1010 C C . ALA A 1 130 ? 7.412 0.084 -5.011 1.00 62.72 130 ALA A C 1
ATOM 1012 O O . ALA A 1 130 ? 7.827 0.532 -3.947 1.00 62.72 130 ALA A O 1
ATOM 1013 N N . TRP A 1 131 ? 8.008 -0.905 -5.661 1.00 61.34 131 TRP A N 1
ATOM 1014 C CA . TRP A 1 131 ? 9.204 -1.626 -5.258 1.00 61.34 131 TRP A CA 1
ATOM 1015 C C . TRP A 1 131 ? 9.267 -1.949 -3.771 1.00 61.34 131 TRP A C 1
ATOM 1017 O O . TRP A 1 131 ? 10.017 -1.313 -3.031 1.00 61.34 131 TRP A O 1
ATOM 1027 N N . ASN A 1 132 ? 8.504 -2.954 -3.332 1.00 53.75 132 ASN A N 1
ATOM 1028 C CA . ASN A 1 132 ? 8.530 -3.456 -1.955 1.00 53.75 132 ASN A CA 1
ATOM 1029 C C . ASN A 1 132 ? 8.152 -2.402 -0.894 1.00 53.75 132 ASN A C 1
ATOM 1031 O O . ASN A 1 132 ? 8.476 -2.540 0.292 1.00 53.75 132 ASN A O 1
ATOM 1035 N N . HIS A 1 133 ? 7.530 -1.301 -1.311 1.00 55.25 133 HIS A N 1
ATOM 1036 C CA . HIS A 1 133 ? 7.347 -0.143 -0.460 1.00 55.25 133 HIS A CA 1
ATOM 1037 C C . HIS A 1 133 ? 6.040 0.603 -0.790 1.00 55.25 133 HIS A C 1
ATOM 1039 O O . HIS A 1 133 ? 5.958 1.381 -1.737 1.00 55.25 133 HIS A O 1
ATOM 1045 N N . MET A 1 134 ? 5.032 0.446 0.073 1.00 57.47 134 MET A N 1
ATOM 1046 C CA . MET A 1 134 ? 4.502 1.484 0.982 1.00 57.47 134 MET A CA 1
ATOM 1047 C C . MET A 1 134 ? 3.027 1.203 1.339 1.00 57.47 134 MET A C 1
ATOM 1049 O O . MET A 1 134 ? 2.241 0.681 0.563 1.00 57.47 134 MET A O 1
ATOM 1053 N N . MET A 1 135 ? 2.587 1.669 2.509 1.00 58.72 135 MET A N 1
ATOM 1054 C CA . MET A 1 135 ? 1.208 2.127 2.698 1.00 58.72 135 MET A CA 1
ATOM 1055 C C . MET A 1 135 ? 1.165 3.526 3.318 1.00 58.72 135 MET A C 1
ATOM 1057 O O . MET A 1 135 ? 1.850 3.780 4.304 1.00 58.72 135 MET A O 1
ATOM 1061 N N . ASN A 1 136 ? 0.332 4.434 2.800 1.00 56.53 136 ASN A N 1
ATOM 1062 C CA . ASN A 1 136 ? 0.111 5.741 3.423 1.00 56.53 136 ASN A CA 1
ATOM 1063 C C . ASN A 1 136 ? -1.341 6.198 3.289 1.00 56.53 136 ASN A C 1
ATOM 1065 O O . ASN A 1 136 ? -1.790 6.536 2.203 1.00 56.53 136 ASN A O 1
ATOM 1069 N N . THR A 1 137 ? -2.037 6.352 4.416 1.00 52.94 137 THR A N 1
ATOM 1070 C CA . THR A 1 137 ? -3.433 6.824 4.481 1.00 52.94 137 THR A CA 1
ATOM 1071 C C . THR A 1 137 ? -3.663 8.250 3.986 1.00 52.94 137 THR A C 1
ATOM 1073 O O . THR A 1 137 ? -4.814 8.679 3.881 1.00 52.94 137 THR A O 1
ATOM 1076 N N . TYR A 1 138 ? -2.601 9.014 3.738 1.00 57.81 138 TYR A N 1
ATOM 1077 C CA . TYR A 1 138 ? -2.669 10.382 3.248 1.00 57.81 138 TYR A CA 1
ATOM 1078 C C . TYR A 1 138 ? -2.268 10.453 1.779 1.00 57.81 138 TYR A C 1
ATOM 1080 O O . TYR A 1 138 ? -1.299 9.836 1.352 1.00 57.81 138 TYR A O 1
ATOM 1088 N N . ASN A 1 139 ? -2.966 11.291 1.009 1.00 52.66 139 ASN A N 1
ATOM 1089 C CA . ASN A 1 139 ? -2.469 11.690 -0.300 1.00 52.66 139 ASN A CA 1
ATOM 1090 C C . ASN A 1 139 ? -1.327 12.708 -0.114 1.00 52.66 139 ASN A C 1
ATOM 1092 O O . ASN A 1 139 ? -1.562 13.916 -0.118 1.00 52.66 139 ASN A O 1
ATOM 1096 N N . THR A 1 140 ? -0.102 12.226 0.104 1.00 47.62 140 THR A N 1
ATOM 1097 C CA . THR A 1 140 ? 1.123 13.054 0.107 1.00 47.62 140 THR A CA 1
ATOM 1098 C C . THR A 1 140 ? 1.502 13.523 -1.297 1.00 47.62 140 THR A C 1
ATOM 1100 O O . THR A 1 140 ? 2.241 14.485 -1.464 1.00 47.62 140 THR A O 1
ATOM 1103 N N . ASN A 1 141 ? 0.893 12.910 -2.305 1.00 47.94 141 ASN A N 1
ATOM 1104 C CA . ASN A 1 141 ? 1.064 13.147 -3.725 1.00 47.94 141 ASN A CA 1
ATOM 1105 C C . ASN A 1 141 ? -0.111 13.969 -4.286 1.00 47.94 141 ASN A C 1
ATOM 1107 O O . ASN A 1 141 ? -0.690 13.624 -5.310 1.00 47.94 141 ASN A O 1
ATOM 1111 N N . GLN A 1 142 ? -0.478 15.077 -3.623 1.00 52.50 142 GLN A N 1
ATOM 1112 C CA . GLN A 1 142 ? -1.685 15.873 -3.941 1.00 52.50 142 GLN A CA 1
ATOM 1113 C C . GLN A 1 142 ? -1.761 16.395 -5.389 1.00 52.50 142 GLN A C 1
ATOM 1115 O O . GLN A 1 142 ? -2.826 16.830 -5.824 1.00 52.50 142 GLN A O 1
ATOM 1120 N N . GLY A 1 143 ? -0.645 16.377 -6.122 1.00 55.59 143 GLY A N 1
ATOM 1121 C CA . GLY A 1 143 ? -0.582 16.729 -7.541 1.00 55.59 143 GLY A CA 1
ATOM 1122 C C . GLY A 1 143 ? -0.958 15.598 -8.505 1.00 55.59 143 GLY A C 1
ATOM 1123 O O . GLY A 1 143 ? -1.144 15.870 -9.688 1.00 55.59 143 GLY A O 1
ATOM 1124 N N . TYR A 1 144 ? -1.081 14.362 -8.020 1.00 56.84 144 TYR A N 1
ATOM 1125 C CA . TYR A 1 144 ? -1.369 13.179 -8.824 1.00 56.84 144 TYR A CA 1
ATOM 1126 C C . TYR A 1 144 ? -2.818 12.723 -8.636 1.00 56.84 144 TYR A C 1
ATOM 1128 O O . TYR A 1 144 ? -3.410 12.850 -7.558 1.00 56.84 144 TYR A O 1
ATOM 1136 N N . SER A 1 145 ? -3.408 12.220 -9.717 1.00 68.19 145 SER A N 1
ATOM 1137 C CA . SER A 1 145 ? -4.750 11.651 -9.703 1.00 68.19 145 SER A CA 1
ATOM 1138 C C . SER A 1 145 ? -4.771 10.294 -8.987 1.00 68.19 145 SER A C 1
ATOM 1140 O O . SER A 1 145 ? -3.731 9.695 -8.704 1.00 68.19 145 SER A O 1
ATOM 1142 N N . SER A 1 146 ? -5.969 9.860 -8.590 1.00 69.31 146 SER A N 1
ATOM 1143 C CA . SER A 1 146 ? -6.160 8.609 -7.856 1.00 69.31 146 SER A CA 1
ATOM 1144 C C . SER A 1 146 ? -7.473 7.933 -8.226 1.00 69.31 146 SER A C 1
ATOM 1146 O O . SER A 1 146 ? -8.491 8.598 -8.459 1.00 69.31 146 SER A O 1
ATOM 1148 N N . THR A 1 147 ? -7.465 6.608 -8.168 1.00 77.19 147 THR A N 1
ATOM 1149 C CA . THR A 1 147 ? -8.597 5.737 -8.459 1.00 77.19 147 THR A CA 1
ATOM 1150 C C . THR A 1 147 ? -9.169 5.139 -7.169 1.00 77.19 147 THR A C 1
ATOM 1152 O O . THR A 1 147 ? -8.440 4.680 -6.292 1.00 77.19 147 THR A O 1
ATOM 1155 N N . VAL A 1 148 ? -10.502 5.145 -7.031 1.00 78.44 148 VAL A N 1
ATOM 1156 C CA . VAL A 1 148 ? -11.206 4.538 -5.884 1.00 78.44 148 VAL A CA 1
ATOM 1157 C C . VAL A 1 148 ? -11.306 3.028 -6.069 1.00 78.44 148 VAL A C 1
ATOM 1159 O O . VAL A 1 148 ? -11.734 2.565 -7.128 1.00 78.44 148 VAL A O 1
ATOM 1162 N N . LYS A 1 149 ? -10.976 2.276 -5.019 1.00 73.56 149 LYS A N 1
ATOM 1163 C CA . LYS A 1 149 ? -11.097 0.822 -4.950 1.00 73.56 149 LYS A CA 1
ATOM 1164 C C . LYS A 1 149 ? -12.031 0.429 -3.790 1.00 73.56 149 LYS A C 1
ATOM 1166 O O . LYS A 1 149 ? -11.918 1.022 -2.711 1.00 73.56 149 LYS A O 1
ATOM 1171 N N . PRO A 1 150 ? -13.011 -0.461 -4.037 1.00 57.91 150 PRO A N 1
ATOM 1172 C CA . PRO A 1 150 ? -13.969 -0.895 -3.023 1.00 57.91 150 PRO A CA 1
ATOM 1173 C C . PRO A 1 150 ? -13.336 -1.721 -1.897 1.00 57.91 150 PRO A C 1
ATOM 1175 O O . PRO A 1 150 ? -12.344 -2.444 -2.120 1.00 57.91 150 PRO A O 1
#

Solvent-accessible surface area (backbone atoms only — not comparable to full-atom values): 8332 Å² total; per-residue (Å²): 128,77,78,66,40,36,31,35,45,39,62,34,41,67,27,46,78,49,75,54,101,87,52,71,40,36,32,77,26,56,25,36,79,73,47,72,49,75,44,76,46,97,82,59,29,34,41,38,37,38,34,21,60,28,35,37,29,48,82,51,34,76,62,49,42,54,50,34,38,73,76,69,72,40,49,52,34,79,47,53,35,34,41,40,77,84,41,31,37,32,24,65,58,51,75,55,88,77,98,70,83,58,57,87,86,54,95,48,53,19,47,80,36,64,34,72,44,84,48,59,94,78,47,56,38,28,37,47,56,31,44,60,25,42,40,39,61,58,75,86,56,76,90,57,61,66,46,82,40,126

Radius of gyration: 15.04 Å; Cα contacts (8 Å, |Δi|>4): 327; chains: 1; bounding box: 36×35×36 Å

Organism: Cenarchaeum symbiosum (strain A) (NCBI:txid414004)